Protein AF-A0ABD3ZS09-F1 (afdb_monomer)

Secondary structure (DSSP, 8-state):
--EEEEEETTEEEEEE-GGGHHHHHHHHHHHHHHHS--EEEEEE---TT-SEEEEEE-SSGGGTTEEEEEEE-TTSSEEEEEETTT---EEEEHHHHHHHHHTTSEEE--

Sequence (110 aa):
MKKIGLYLKGELMTAYEPESIKEAFDDAIAAYEETGLFHEVKEINNTDGMNSFKFEYMGKETFKGVVCEANRRGESDLFDITNNINDIGYIYCKNDIDKFIENGIWQPLV

Structure (mmCIF, N/CA/C/O backbone):
data_AF-A0ABD3ZS09-F1
#
_entry.id   AF-A0ABD3ZS09-F1
#
loop_
_atom_site.group_PDB
_atom_site.id
_atom_site.type_symbol
_atom_site.label_atom_id
_atom_site.label_alt_id
_atom_site.label_comp_id
_atom_site.label_asym_id
_atom_site.label_entity_id
_atom_site.label_seq_id
_atom_site.pdbx_PDB_ins_code
_atom_site.Cartn_x
_atom_site.Cartn_y
_atom_site.Cartn_z
_atom_site.occupancy
_atom_site.B_iso_or_equiv
_atom_site.auth_seq_id
_atom_site.auth_comp_id
_atom_site.auth_asym_id
_atom_site.auth_atom_id
_atom_site.pdbx_PDB_model_num
ATOM 1 N N . MET A 1 1 ? 9.700 9.243 -7.933 1.00 56.50 1 MET A N 1
ATOM 2 C CA . MET A 1 1 ? 9.927 10.329 -6.952 1.00 56.50 1 MET A CA 1
ATOM 3 C C . MET A 1 1 ? 9.200 9.945 -5.680 1.00 56.50 1 MET A C 1
ATOM 5 O O . MET A 1 1 ? 8.162 9.305 -5.790 1.00 56.50 1 MET A O 1
ATOM 9 N N . LYS A 1 2 ? 9.755 10.262 -4.510 1.00 74.12 2 LYS A N 1
ATOM 10 C CA . LYS A 1 2 ? 9.102 9.990 -3.222 1.00 74.12 2 LYS A CA 1
ATOM 11 C C . LYS A 1 2 ? 7.912 10.941 -3.086 1.00 74.12 2 LYS A C 1
ATOM 13 O O . LYS A 1 2 ? 8.129 12.133 -3.238 1.00 74.12 2 LYS A O 1
ATOM 18 N N . LYS A 1 3 ? 6.697 10.449 -2.848 1.00 80.75 3 LYS A N 1
ATOM 19 C CA . LYS A 1 3 ? 5.515 11.289 -2.570 1.00 80.75 3 LYS A CA 1
ATOM 20 C C . LYS A 1 3 ? 5.091 11.113 -1.119 1.00 80.75 3 LYS A C 1
ATOM 22 O O . LYS A 1 3 ? 5.442 10.111 -0.503 1.00 80.75 3 LYS A O 1
ATOM 27 N N . ILE A 1 4 ? 4.345 12.062 -0.570 1.00 86.19 4 ILE A N 1
ATOM 28 C CA . ILE A 1 4 ? 3.761 11.968 0.775 1.00 86.19 4 ILE A CA 1
ATOM 29 C C . ILE A 1 4 ? 2.257 11.751 0.629 1.00 86.19 4 ILE A C 1
ATOM 31 O O . ILE A 1 4 ? 1.623 12.395 -0.195 1.00 86.19 4 ILE A O 1
ATOM 35 N N . GLY A 1 5 ? 1.684 10.824 1.387 1.00 83.38 5 GLY A N 1
ATOM 36 C CA . GLY A 1 5 ? 0.260 10.513 1.364 1.00 83.38 5 GLY A CA 1
ATOM 37 C C . GLY A 1 5 ? -0.396 10.862 2.690 1.00 83.38 5 GLY A C 1
ATOM 38 O O . GLY A 1 5 ? 0.185 10.621 3.751 1.00 83.38 5 GLY A O 1
ATOM 39 N N . LEU A 1 6 ? -1.611 11.399 2.607 1.00 84.25 6 LEU A N 1
ATOM 40 C CA . LEU A 1 6 ? -2.533 11.547 3.727 1.00 84.25 6 LEU A CA 1
ATOM 41 C C . LEU A 1 6 ? -3.505 10.369 3.710 1.00 84.25 6 LEU A C 1
ATOM 43 O O . LEU A 1 6 ? -4.178 10.143 2.704 1.00 84.25 6 LEU A O 1
ATOM 47 N N . TYR A 1 7 ? -3.585 9.629 4.810 1.00 82.00 7 TYR A N 1
ATOM 48 C CA . TYR A 1 7 ? -4.367 8.404 4.912 1.00 82.00 7 TYR A CA 1
ATOM 49 C C . TYR A 1 7 ? -5.435 8.506 5.995 1.00 82.00 7 TYR A C 1
ATOM 51 O O . TYR A 1 7 ? -5.163 8.984 7.094 1.00 82.00 7 TYR A O 1
ATOM 59 N N . LEU A 1 8 ? -6.620 7.962 5.729 1.00 81.62 8 LEU A N 1
ATOM 60 C CA . LEU A 1 8 ? -7.661 7.740 6.729 1.00 81.62 8 LEU A CA 1
ATOM 61 C C . LEU A 1 8 ? -7.926 6.239 6.823 1.00 81.62 8 LEU A C 1
ATOM 63 O O . LEU A 1 8 ? -8.330 5.615 5.851 1.00 81.62 8 LEU A O 1
ATOM 67 N N . LYS A 1 9 ? -7.691 5.637 7.996 1.00 79.44 9 LYS A N 1
ATOM 68 C CA . LYS A 1 9 ? -7.897 4.189 8.224 1.00 79.44 9 LYS A CA 1
ATOM 69 C C . LYS A 1 9 ? -7.206 3.280 7.188 1.00 79.44 9 LYS A C 1
ATOM 71 O O . LYS A 1 9 ? -7.694 2.194 6.896 1.00 79.44 9 LYS A O 1
ATOM 76 N N . GLY A 1 10 ? -6.061 3.711 6.664 1.00 60.69 10 GLY A N 1
ATOM 77 C CA . GLY A 1 10 ? -5.293 2.968 5.662 1.00 60.69 10 GLY A CA 1
ATOM 78 C C . GLY A 1 10 ? -5.642 3.292 4.208 1.00 60.69 10 GLY A C 1
ATOM 79 O O . GLY A 1 10 ? -4.863 2.926 3.335 1.00 60.69 10 GLY A O 1
ATOM 80 N N . GLU A 1 11 ? -6.719 4.034 3.943 1.00 65.56 11 GLU A N 1
ATOM 81 C CA . GLU A 1 11 ? -7.077 4.494 2.596 1.00 65.56 11 GLU A CA 1
ATOM 82 C C . GLU A 1 11 ? -6.368 5.814 2.275 1.00 65.56 11 GLU A C 1
ATOM 84 O O . GLU A 1 11 ? -6.334 6.722 3.109 1.00 65.56 11 GLU A O 1
ATOM 89 N N . LEU A 1 12 ? -5.782 5.927 1.079 1.00 77.06 12 LEU A N 1
ATOM 90 C CA . LEU A 1 12 ? -5.125 7.150 0.613 1.00 77.06 12 LEU A CA 1
ATOM 91 C C . LEU A 1 12 ? -6.182 8.199 0.236 1.00 77.06 12 LEU A C 1
ATOM 93 O O . LEU A 1 12 ? -6.928 8.016 -0.722 1.00 77.06 12 LEU A O 1
ATOM 97 N N . MET A 1 13 ? -6.208 9.317 0.959 1.00 80.00 13 MET A N 1
ATOM 98 C CA . MET A 1 13 ? -7.146 10.420 0.730 1.00 80.00 13 MET A CA 1
ATOM 99 C C . MET A 1 13 ? -6.604 11.418 -0.290 1.00 80.00 13 MET A C 1
ATOM 101 O O . MET A 1 13 ? -7.333 11.881 -1.164 1.00 80.00 13 MET A O 1
ATOM 105 N N . THR A 1 14 ? -5.320 11.767 -0.169 1.00 82.88 14 THR A N 1
ATOM 106 C CA . THR A 1 14 ? -4.649 12.693 -1.085 1.00 82.88 14 THR A CA 1
ATOM 107 C C . THR A 1 14 ? -3.131 12.505 -1.054 1.00 82.88 14 THR A C 1
ATOM 109 O O . THR A 1 14 ? -2.585 11.928 -0.108 1.00 82.88 14 TH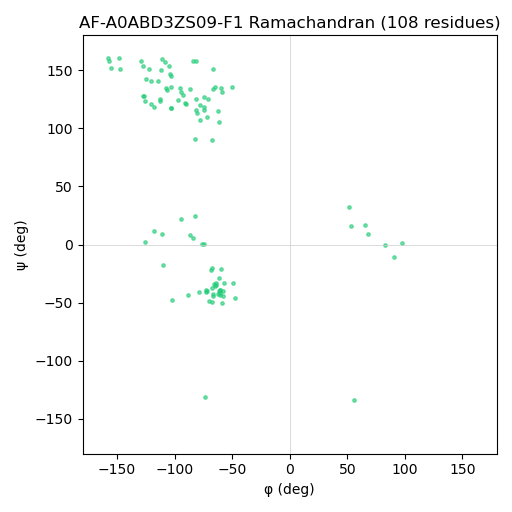R A O 1
ATOM 112 N N . ALA A 1 15 ? -2.445 12.986 -2.093 1.00 84.31 15 ALA A N 1
ATOM 113 C CA . ALA A 1 15 ? -0.998 12.879 -2.251 1.00 84.31 15 ALA A CA 1
ATOM 114 C C . ALA A 1 15 ? -0.349 14.252 -2.465 1.00 84.31 15 ALA A C 1
ATOM 116 O O . ALA A 1 15 ? -0.872 15.091 -3.194 1.00 84.31 15 ALA A O 1
ATOM 117 N N . TYR A 1 16 ? 0.831 14.428 -1.884 1.00 86.56 16 TYR A N 1
ATOM 118 C CA . TYR A 1 16 ? 1.632 15.643 -1.918 1.00 86.56 16 TYR A CA 1
ATOM 119 C C . TYR A 1 16 ? 3.007 15.345 -2.508 1.00 86.56 16 TYR A C 1
ATOM 121 O O . TYR A 1 16 ? 3.550 14.239 -2.372 1.00 86.56 16 TYR A O 1
ATOM 129 N N . GLU A 1 17 ? 3.592 16.362 -3.133 1.00 87.56 17 GLU A N 1
ATOM 130 C CA . GLU A 1 17 ? 5.014 16.348 -3.453 1.00 87.56 17 GLU A CA 1
ATOM 131 C C . GLU A 1 17 ? 5.842 16.392 -2.152 1.00 87.56 17 GLU A C 1
ATOM 133 O O . GLU A 1 17 ? 5.367 16.892 -1.126 1.00 87.56 17 GLU A O 1
ATOM 138 N N . PRO A 1 18 ? 7.060 15.826 -2.136 1.00 77.88 18 PRO A N 1
ATOM 139 C CA . PRO A 1 18 ? 7.835 15.667 -0.905 1.00 77.88 18 PRO A CA 1
ATOM 140 C C . PRO A 1 18 ? 8.183 16.999 -0.221 1.00 77.88 18 PRO A C 1
ATOM 142 O O . PRO A 1 18 ? 8.286 17.051 1.005 1.00 77.88 18 PRO A O 1
ATOM 145 N N . GLU A 1 19 ? 8.309 18.086 -0.980 1.00 85.94 19 GLU A N 1
ATOM 146 C CA . GLU A 1 19 ? 8.477 19.450 -0.469 1.00 85.94 19 GLU A CA 1
ATOM 147 C C . GLU A 1 19 ? 7.243 20.004 0.272 1.00 85.94 19 GLU A C 1
ATOM 149 O O . GLU A 1 19 ? 7.389 20.901 1.104 1.00 85.94 19 GLU A O 1
ATOM 154 N N . SER A 1 20 ? 6.056 19.437 0.040 1.00 89.00 20 SER A N 1
ATOM 155 C CA . SER A 1 20 ? 4.771 19.849 0.628 1.00 89.00 20 SER A CA 1
ATOM 156 C C . SER A 1 20 ? 4.403 19.062 1.894 1.00 89.00 20 SER A C 1
ATOM 158 O O . SER A 1 20 ? 3.242 19.023 2.295 1.00 89.00 20 SER A O 1
ATOM 160 N N . ILE A 1 21 ? 5.373 18.450 2.588 1.00 85.88 21 ILE A N 1
ATOM 161 C CA . ILE A 1 21 ? 5.101 17.668 3.811 1.00 85.88 21 ILE A CA 1
ATOM 162 C C . ILE A 1 21 ? 4.381 18.481 4.897 1.00 85.88 21 ILE A C 1
ATOM 164 O O . ILE A 1 21 ? 3.563 17.943 5.637 1.00 85.88 21 ILE A O 1
ATOM 168 N N . LYS A 1 22 ? 4.663 19.785 4.985 1.00 89.62 22 LYS A N 1
ATOM 169 C CA . LYS A 1 22 ? 3.994 20.672 5.938 1.00 89.62 22 LYS A CA 1
ATOM 170 C C . LYS A 1 22 ? 2.507 20.830 5.609 1.00 89.62 22 LYS A C 1
ATOM 172 O O . LYS A 1 22 ? 1.690 20.724 6.512 1.00 89.62 22 LYS A O 1
ATOM 177 N N . GLU A 1 23 ? 2.176 21.019 4.333 1.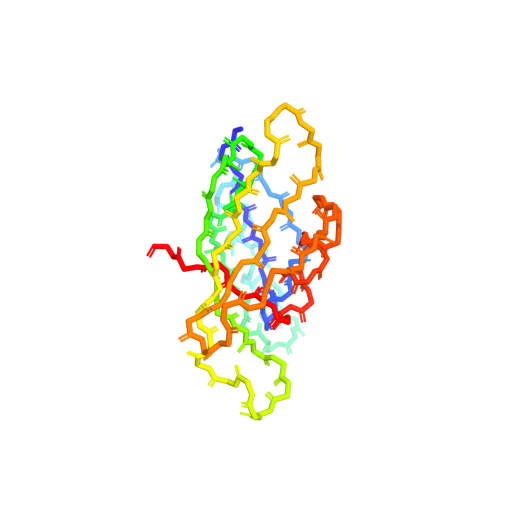00 91.19 23 GLU A N 1
ATOM 178 C CA . GLU A 1 23 ? 0.786 21.127 3.865 1.00 91.19 23 GLU A CA 1
ATOM 179 C C . GLU A 1 23 ? 0.012 19.841 4.179 1.00 91.19 23 GLU A C 1
ATOM 181 O O . GLU A 1 23 ? -1.107 19.902 4.674 1.00 91.19 23 GLU A O 1
ATOM 186 N N . ALA A 1 24 ? 0.650 18.676 4.020 1.00 87.75 24 ALA A N 1
ATOM 187 C CA . ALA A 1 24 ? 0.051 17.396 4.390 1.00 87.75 24 ALA A CA 1
ATOM 188 C C . ALA A 1 24 ? -0.299 17.295 5.887 1.00 87.75 24 ALA A C 1
ATOM 190 O O . ALA A 1 24 ? -1.334 16.732 6.243 1.00 87.75 24 ALA A O 1
ATOM 191 N N . PHE A 1 25 ? 0.549 17.830 6.775 1.00 86.31 25 PHE A N 1
ATOM 192 C CA . PHE A 1 25 ? 0.260 17.871 8.213 1.00 86.31 25 PHE A CA 1
ATOM 193 C C . PHE A 1 25 ? -0.824 18.890 8.566 1.00 86.31 25 PHE A C 1
ATOM 195 O O . PHE A 1 25 ? -1.668 18.591 9.410 1.00 86.31 25 PHE A O 1
ATOM 202 N N . ASP A 1 26 ? -0.820 20.058 7.926 1.00 93.19 26 ASP A N 1
ATOM 203 C CA . ASP A 1 26 ? -1.842 21.085 8.140 1.00 93.19 26 ASP A CA 1
ATOM 204 C C . ASP A 1 26 ? -3.234 20.551 7.730 1.00 93.19 26 ASP A C 1
ATOM 206 O O . ASP A 1 26 ? -4.194 20.673 8.495 1.00 93.19 26 ASP A O 1
ATOM 210 N N . ASP A 1 27 ? -3.326 19.842 6.601 1.00 91.12 27 ASP A N 1
ATOM 211 C CA . ASP A 1 27 ? -4.564 19.198 6.145 1.00 91.12 27 ASP A CA 1
ATOM 212 C C . ASP A 1 27 ? -4.999 18.041 7.060 1.00 91.12 27 ASP A C 1
ATOM 214 O O . ASP A 1 27 ? -6.190 17.876 7.331 1.00 91.12 27 ASP A O 1
ATOM 218 N N . ALA A 1 28 ? -4.055 17.257 7.597 1.00 88.12 28 ALA A N 1
ATOM 219 C CA . ALA A 1 28 ? -4.361 16.205 8.570 1.00 88.12 28 ALA A CA 1
ATOM 220 C C . ALA A 1 28 ? -4.991 16.768 9.855 1.00 88.12 28 ALA A C 1
ATOM 222 O O . ALA A 1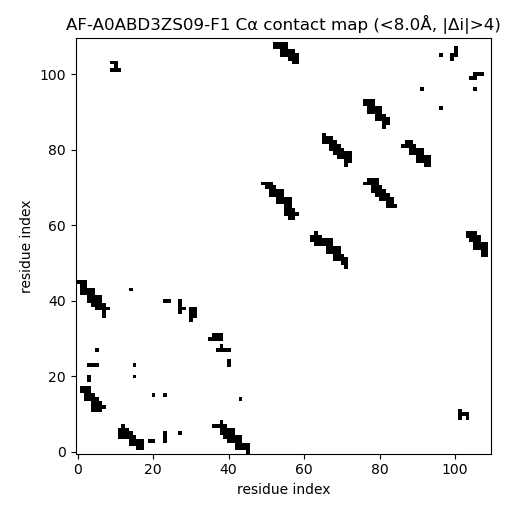 28 ? -5.921 16.173 10.407 1.00 88.12 28 ALA A O 1
ATOM 223 N N . ILE A 1 29 ? -4.486 17.914 10.328 1.00 91.62 29 ILE A N 1
ATOM 224 C CA . ILE A 1 29 ? -5.018 18.619 11.500 1.00 91.62 29 ILE A CA 1
ATOM 225 C C . ILE A 1 29 ? -6.414 19.158 11.192 1.00 91.62 29 ILE A C 1
ATOM 227 O O . ILE A 1 29 ? -7.339 18.891 11.957 1.00 91.62 29 ILE A O 1
ATOM 231 N N . ALA A 1 30 ? -6.587 19.846 10.060 1.00 92.81 30 ALA A N 1
ATOM 232 C CA . ALA A 1 30 ? -7.884 20.383 9.653 1.00 92.81 30 ALA A CA 1
ATOM 233 C C . ALA A 1 30 ? -8.946 19.274 9.535 1.00 92.81 30 ALA A C 1
ATOM 235 O O . ALA A 1 30 ? -10.052 19.401 10.062 1.00 92.81 30 ALA A O 1
ATOM 236 N N . ALA A 1 31 ? -8.588 18.140 8.929 1.00 87.00 31 ALA A N 1
ATOM 237 C CA . ALA A 1 31 ? -9.482 16.996 8.800 1.00 87.00 31 ALA A CA 1
ATOM 238 C C . ALA A 1 31 ? -9.845 16.378 10.163 1.00 87.00 31 ALA A C 1
ATOM 240 O O . ALA A 1 31 ? -10.984 15.948 10.361 1.00 87.00 31 ALA A O 1
ATOM 241 N N . TYR A 1 32 ? -8.917 16.353 11.127 1.00 85.75 32 TYR A N 1
ATOM 242 C CA . TYR A 1 32 ? -9.215 15.926 12.496 1.00 85.75 32 TYR A CA 1
ATOM 243 C C . TYR A 1 32 ? -10.170 16.892 13.208 1.00 85.75 32 TYR A C 1
ATOM 245 O O . TYR A 1 32 ? -11.104 16.439 13.867 1.00 85.75 32 TYR A O 1
ATOM 253 N N . GLU A 1 33 ? -9.982 18.203 13.060 1.00 92.38 33 GLU A N 1
ATOM 254 C CA . GLU A 1 33 ? -10.869 19.209 13.657 1.00 92.38 33 GLU A CA 1
ATOM 255 C C . GLU A 1 33 ? -12.299 19.136 13.095 1.00 92.38 33 GLU A C 1
ATOM 257 O O . GLU A 1 33 ? -13.260 19.332 13.839 1.00 92.38 33 GLU A O 1
ATOM 262 N N . GLU A 1 34 ? -12.453 18.799 11.811 1.00 92.44 34 GLU A N 1
ATOM 263 C CA . GLU A 1 34 ? -13.760 18.666 11.159 1.00 92.44 34 GLU A CA 1
ATOM 264 C C . GLU A 1 34 ? -14.460 17.335 11.480 1.00 92.44 34 GLU A C 1
ATOM 266 O O . GLU A 1 34 ? -15.672 17.294 11.700 1.00 92.44 34 GLU A O 1
ATOM 271 N N . THR A 1 35 ? -13.708 16.231 11.511 1.00 88.31 35 THR A N 1
ATOM 272 C CA . THR A 1 35 ? -14.287 14.874 11.534 1.00 88.31 35 THR A CA 1
ATOM 273 C C . THR A 1 35 ? -14.108 14.135 12.859 1.00 88.31 35 THR A C 1
ATOM 275 O O . THR A 1 35 ? -14.783 13.133 13.101 1.00 88.31 35 THR A O 1
ATOM 278 N N . GLY A 1 36 ? -13.180 14.576 13.711 1.00 88.44 36 GLY A N 1
ATOM 279 C CA . GLY A 1 36 ? -12.726 13.843 14.895 1.00 88.44 36 GLY A CA 1
ATOM 280 C C . GLY A 1 36 ? -11.933 12.568 14.580 1.00 88.44 36 GLY A C 1
ATOM 281 O O . GLY A 1 36 ? -11.666 11.775 15.486 1.00 88.44 36 GLY A O 1
ATOM 282 N N . LEU A 1 37 ? -11.574 12.328 13.313 1.00 82.69 37 LEU A N 1
ATOM 283 C CA . LEU A 1 37 ? -10.855 11.133 12.874 1.00 82.69 37 LEU A CA 1
ATOM 284 C C . LEU A 1 37 ? -9.377 11.437 12.633 1.00 82.69 37 LEU A C 1
ATOM 286 O O . LEU A 1 37 ? -9.015 12.431 12.006 1.00 82.69 37 LEU A O 1
ATOM 290 N N . PHE A 1 38 ? -8.512 10.553 13.123 1.00 84.06 38 PHE A N 1
ATOM 291 C CA . PHE A 1 38 ? -7.072 10.692 12.953 1.00 84.06 38 PHE A CA 1
ATOM 292 C C . PHE A 1 38 ? -6.657 10.346 11.520 1.00 84.06 38 PHE A C 1
ATOM 294 O O . PHE A 1 38 ? -6.972 9.257 11.031 1.00 84.06 38 PHE A O 1
ATOM 301 N N . HIS A 1 39 ? -5.931 11.263 10.883 1.00 86.12 39 HIS A N 1
ATOM 302 C CA . HIS A 1 39 ? -5.347 11.070 9.563 1.00 86.12 39 HIS A CA 1
ATOM 303 C C . HIS A 1 39 ? -3.831 10.880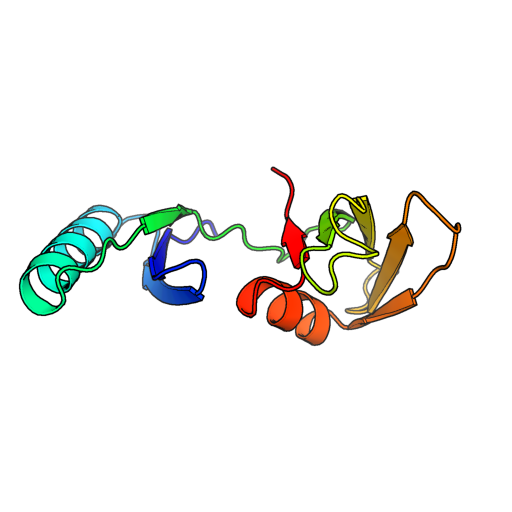 9.691 1.00 86.12 39 HIS A C 1
ATOM 305 O O . HIS A 1 39 ? -3.156 11.619 10.407 1.00 86.12 39 HIS A O 1
ATOM 311 N N . GLU A 1 40 ? -3.289 9.874 9.011 1.00 81.25 40 GLU A N 1
ATOM 312 C CA . GLU A 1 40 ? -1.859 9.567 9.008 1.00 81.25 40 GLU A CA 1
ATOM 313 C C . GLU A 1 40 ? -1.165 10.233 7.820 1.00 81.25 40 GLU A C 1
ATOM 315 O O . GLU A 1 40 ? -1.581 10.054 6.679 1.00 81.25 40 GLU A O 1
ATOM 320 N N . VAL A 1 41 ? -0.052 10.922 8.069 1.00 85.00 41 VAL A N 1
ATOM 321 C CA . VAL A 1 41 ? 0.837 11.436 7.018 1.00 85.00 41 VAL A CA 1
ATOM 322 C C . VAL A 1 41 ? 2.067 10.538 6.939 1.00 85.00 41 VAL A C 1
ATOM 324 O O . VAL A 1 41 ? 2.819 10.430 7.909 1.00 85.00 41 VAL A O 1
ATOM 327 N N . LYS A 1 42 ? 2.286 9.877 5.799 1.00 81.50 42 LYS A N 1
ATOM 328 C CA . LYS A 1 42 ? 3.446 8.991 5.583 1.00 81.50 42 LYS A CA 1
ATOM 329 C C . LYS A 1 42 ? 3.900 8.982 4.130 1.00 81.50 42 LYS A C 1
ATOM 331 O O . LYS A 1 42 ? 3.139 9.345 3.239 1.00 81.50 42 LYS A O 1
ATOM 336 N N . GLU A 1 43 ? 5.140 8.567 3.881 1.00 81.19 43 GLU A N 1
ATOM 337 C CA . GLU A 1 43 ? 5.653 8.406 2.516 1.00 81.19 43 GLU A CA 1
ATOM 338 C C . GLU A 1 43 ? 4.775 7.405 1.744 1.00 81.19 43 GLU A C 1
ATOM 340 O O . GLU A 1 43 ? 4.457 6.320 2.238 1.00 81.19 43 GLU A O 1
ATOM 345 N N . ILE A 1 44 ? 4.354 7.781 0.534 1.00 73.56 44 ILE A N 1
ATOM 346 C CA . ILE A 1 44 ? 3.775 6.840 -0.417 1.00 73.56 44 ILE A CA 1
ATOM 347 C C . ILE A 1 44 ? 4.933 5.981 -0.894 1.00 73.56 44 ILE A C 1
ATOM 349 O O . ILE A 1 44 ? 5.812 6.442 -1.629 1.00 73.56 44 ILE A O 1
ATOM 353 N N . ASN A 1 45 ? 4.919 4.722 -0.474 1.00 64.75 45 ASN A N 1
ATOM 354 C CA . ASN A 1 45 ? 5.795 3.714 -1.037 1.00 64.75 45 ASN A CA 1
ATOM 355 C C . ASN A 1 45 ? 5.353 3.476 -2.484 1.00 64.75 45 ASN A C 1
ATOM 357 O O . ASN A 1 45 ? 4.483 2.652 -2.758 1.00 64.75 45 ASN A O 1
ATOM 361 N N . ASN A 1 46 ? 5.928 4.240 -3.411 1.00 50.75 46 ASN A N 1
ATOM 362 C CA . ASN A 1 46 ? 5.766 3.996 -4.834 1.00 50.75 46 ASN A CA 1
ATOM 363 C C . ASN A 1 46 ? 6.370 2.619 -5.141 1.00 50.75 46 ASN A C 1
ATOM 365 O O . ASN A 1 46 ? 7.581 2.433 -5.045 1.00 50.75 46 ASN A O 1
ATOM 369 N N . THR A 1 47 ? 5.539 1.666 -5.554 1.00 52.47 47 THR A N 1
ATOM 370 C CA . THR A 1 47 ? 5.987 0.388 -6.133 1.00 52.47 47 THR A CA 1
ATOM 371 C C . THR A 1 47 ? 6.500 0.557 -7.571 1.00 52.47 47 THR A C 1
ATOM 373 O O . THR A 1 47 ? 6.928 -0.414 -8.198 1.00 52.47 47 THR A O 1
ATOM 376 N N . ASP A 1 48 ? 6.492 1.783 -8.109 1.00 43.84 48 ASP A N 1
ATOM 377 C CA . ASP A 1 48 ? 7.052 2.121 -9.418 1.00 43.84 48 ASP A CA 1
ATOM 378 C C . ASP A 1 48 ? 8.557 1.832 -9.461 1.00 43.84 48 ASP A C 1
ATOM 380 O O . ASP A 1 48 ? 9.375 2.557 -8.893 1.00 43.84 48 ASP A O 1
ATOM 384 N N . GLY A 1 49 ? 8.912 0.748 -10.155 1.00 52.56 49 GLY A N 1
ATOM 385 C CA . GLY A 1 49 ? 10.287 0.274 -10.315 1.00 52.56 49 GLY A CA 1
ATOM 386 C C . GLY A 1 49 ? 10.709 -0.842 -9.352 1.00 52.56 49 GLY A C 1
ATOM 387 O O . GLY A 1 49 ? 11.852 -1.292 -9.432 1.00 52.56 49 GLY A O 1
ATOM 388 N N . MET A 1 50 ? 9.828 -1.330 -8.470 1.00 60.72 50 MET A N 1
ATOM 389 C CA . MET A 1 50 ? 10.137 -2.502 -7.642 1.00 60.72 50 MET A CA 1
ATOM 390 C C . MET A 1 50 ? 9.992 -3.787 -8.462 1.00 60.72 50 MET A C 1
ATOM 392 O O . MET A 1 50 ? 8.888 -4.236 -8.764 1.00 60.72 50 MET A O 1
ATOM 396 N N . ASN A 1 51 ? 11.131 -4.396 -8.802 1.00 68.75 51 ASN A N 1
ATOM 397 C CA . ASN A 1 51 ? 11.177 -5.715 -9.440 1.00 68.75 51 ASN A CA 1
ATOM 398 C C . ASN A 1 51 ? 10.716 -6.835 -8.500 1.00 68.75 51 ASN A C 1
ATOM 400 O O . ASN A 1 51 ? 10.302 -7.887 -8.975 1.00 68.75 51 ASN A O 1
ATOM 404 N N . SER A 1 52 ? 10.766 -6.615 -7.186 1.00 74.31 52 SER A N 1
ATOM 405 C CA . SER A 1 52 ? 10.171 -7.514 -6.207 1.00 74.31 52 SER A CA 1
ATOM 406 C C . SER A 1 52 ? 9.819 -6.797 -4.907 1.00 74.31 52 SER A C 1
ATOM 408 O O . SER A 1 52 ? 10.444 -5.794 -4.554 1.00 74.31 52 SER A O 1
ATOM 410 N N . PHE A 1 53 ? 8.806 -7.298 -4.201 1.00 73.88 53 PHE A N 1
ATOM 411 C CA . PHE A 1 53 ? 8.444 -6.838 -2.859 1.00 73.88 53 PHE A CA 1
ATOM 412 C C . PHE A 1 53 ? 7.671 -7.916 -2.091 1.00 73.88 53 PHE A C 1
ATOM 414 O O . PHE A 1 53 ? 7.063 -8.810 -2.680 1.00 73.88 53 PHE A O 1
ATOM 421 N N . LYS A 1 54 ? 7.685 -7.823 -0.758 1.00 79.94 54 LYS A N 1
ATOM 422 C CA . LYS A 1 54 ? 6.908 -8.699 0.127 1.00 79.94 54 LYS A CA 1
ATOM 423 C C . LYS A 1 54 ? 5.693 -7.968 0.668 1.00 79.94 54 LYS A C 1
ATOM 425 O O . LYS A 1 54 ? 5.749 -6.765 0.913 1.00 79.94 54 LYS A O 1
ATOM 430 N N . PHE A 1 55 ? 4.607 -8.698 0.874 1.00 76.69 55 PHE A N 1
ATOM 431 C CA . PHE A 1 55 ? 3.377 -8.151 1.428 1.00 76.69 55 PHE A CA 1
ATOM 432 C C . PHE A 1 55 ? 2.634 -9.189 2.265 1.00 76.69 55 PHE A C 1
ATOM 434 O O . PHE A 1 55 ? 2.729 -10.389 2.011 1.00 76.69 55 PHE A O 1
ATOM 441 N N . GLU A 1 56 ? 1.894 -8.727 3.264 1.00 78.25 56 GLU A N 1
ATOM 442 C CA . GLU A 1 56 ? 1.035 -9.570 4.090 1.00 78.25 56 GLU A CA 1
ATOM 443 C C . GLU A 1 56 ? -0.403 -9.552 3.561 1.00 78.25 56 GLU A C 1
ATOM 445 O O . GLU A 1 56 ? -0.949 -8.493 3.239 1.00 78.25 56 GLU A O 1
ATOM 450 N N . TYR A 1 57 ? -1.025 -10.727 3.464 1.00 73.31 57 TYR A N 1
ATOM 451 C CA . TYR A 1 57 ? -2.442 -10.852 3.143 1.00 73.31 57 TYR A CA 1
ATOM 452 C C . TYR A 1 57 ? -3.302 -10.541 4.376 1.00 73.31 57 TYR A C 1
ATOM 454 O O . TYR A 1 57 ? -3.254 -11.248 5.382 1.00 73.31 57 TYR A O 1
ATOM 462 N N . MET A 1 58 ? -4.148 -9.520 4.264 1.00 70.38 58 MET A N 1
ATOM 463 C CA . MET A 1 58 ? -5.022 -9.012 5.329 1.00 70.38 58 MET A CA 1
ATOM 464 C C . MET A 1 58 ? -6.513 -9.283 5.069 1.00 70.38 58 MET A C 1
ATOM 466 O O . MET A 1 58 ? -7.369 -8.772 5.786 1.00 70.38 58 MET A O 1
ATOM 470 N N . GLY A 1 59 ? -6.842 -10.088 4.050 1.00 67.00 59 GLY A N 1
ATOM 471 C CA . GLY A 1 59 ? -8.220 -10.466 3.720 1.00 67.00 59 GLY A CA 1
ATOM 472 C C . GLY A 1 59 ? -8.836 -11.476 4.703 1.00 67.00 59 GLY A C 1
ATOM 473 O O . GLY A 1 59 ? -8.812 -11.297 5.916 1.00 67.00 59 GLY A O 1
ATOM 474 N N . LYS A 1 60 ? -9.449 -12.557 4.192 1.00 64.06 60 LYS A N 1
ATOM 475 C CA . LYS A 1 60 ? -10.088 -1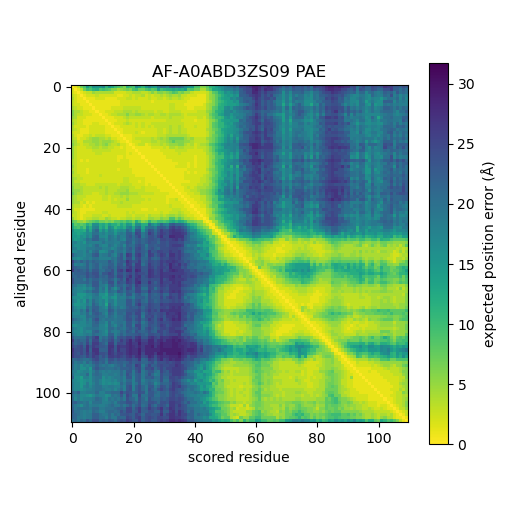3.592 5.036 1.00 64.06 60 LYS A CA 1
ATOM 476 C C . LYS A 1 60 ? -9.152 -14.079 6.154 1.00 64.06 60 LYS A C 1
ATOM 478 O O . LYS A 1 60 ? -8.010 -14.422 5.867 1.00 64.06 60 LYS A O 1
ATOM 483 N N . GLU A 1 61 ? -9.674 -14.219 7.381 1.00 66.50 61 GLU A N 1
ATOM 484 C CA . GLU A 1 61 ? -8.907 -14.639 8.575 1.00 66.50 61 GLU A CA 1
ATOM 485 C C . GLU A 1 61 ? -8.050 -15.892 8.358 1.00 66.50 61 GLU A C 1
ATOM 487 O O . GLU A 1 61 ? -6.955 -15.992 8.901 1.00 66.50 61 GLU A O 1
ATOM 492 N N . THR A 1 62 ? -8.510 -16.826 7.523 1.00 62.19 62 THR A N 1
ATOM 493 C CA . THR A 1 62 ? -7.788 -18.059 7.168 1.00 62.19 62 THR A CA 1
ATOM 494 C C . THR A 1 62 ? -6.420 -17.814 6.516 1.00 62.19 62 THR A C 1
ATOM 496 O O . THR A 1 62 ? -5.578 -18.704 6.523 1.00 6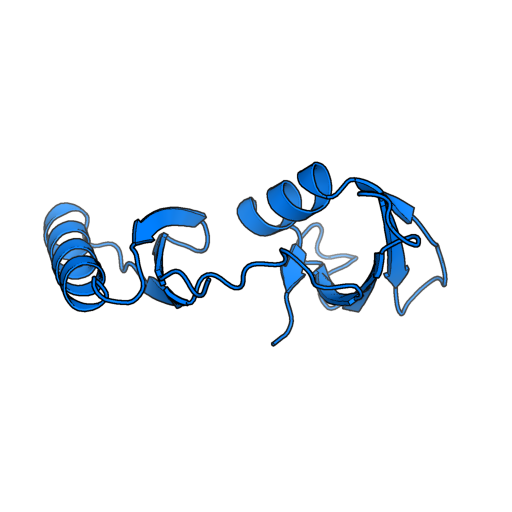2.19 62 THR A O 1
ATOM 499 N N . PHE A 1 63 ? -6.195 -16.627 5.955 1.00 63.09 63 PHE A N 1
ATOM 500 C CA . PHE A 1 63 ? -4.953 -16.233 5.289 1.00 63.09 63 PHE A CA 1
ATOM 501 C C . PHE A 1 63 ? -4.269 -15.042 5.978 1.00 63.09 63 PHE A C 1
ATOM 503 O O . PHE A 1 63 ? -3.339 -14.465 5.420 1.00 63.09 63 PHE A O 1
ATOM 510 N N . LYS A 1 64 ? -4.710 -14.663 7.183 1.00 66.44 64 LYS A N 1
ATOM 511 C CA . LYS A 1 64 ? -4.055 -13.622 7.982 1.00 66.44 64 LYS A CA 1
ATOM 512 C C . LYS A 1 64 ? -2.652 -14.085 8.388 1.00 66.44 64 LYS A C 1
ATOM 514 O O . LYS A 1 64 ? -2.491 -15.231 8.808 1.00 66.44 64 LYS A O 1
ATOM 519 N N . GLY A 1 65 ? -1.644 -13.222 8.273 1.00 67.25 65 GLY A N 1
ATOM 520 C CA . GLY A 1 65 ? -0.248 -13.600 8.534 1.00 67.25 65 GLY A CA 1
ATOM 521 C C . GLY A 1 65 ? 0.455 -14.287 7.363 1.00 67.25 65 GLY A C 1
ATOM 522 O O . GLY A 1 65 ? 1.626 -14.649 7.485 1.00 67.25 65 GLY A O 1
ATOM 523 N N . VAL A 1 66 ? -0.226 -14.489 6.228 1.00 78.50 66 VAL A N 1
ATOM 524 C CA . VAL A 1 66 ? 0.412 -15.038 5.027 1.00 78.50 66 VAL A CA 1
ATOM 525 C C . VAL A 1 66 ? 1.281 -13.966 4.401 1.00 78.50 66 VAL A C 1
ATOM 527 O O . VAL A 1 66 ? 0.776 -12.939 3.949 1.00 78.50 66 VAL A O 1
ATOM 530 N N . VAL A 1 67 ? 2.582 -14.241 4.341 1.00 81.44 67 VAL A N 1
ATOM 531 C CA . VAL A 1 67 ? 3.533 -13.398 3.624 1.00 81.44 67 VAL A CA 1
ATOM 532 C C . VAL A 1 67 ? 3.649 -13.918 2.204 1.00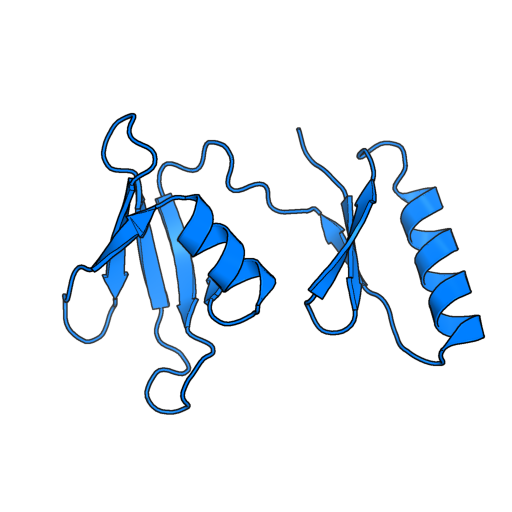 81.44 67 VAL A C 1
ATOM 534 O O . VAL A 1 67 ? 4.013 -15.074 1.963 1.00 81.44 67 VAL A O 1
ATOM 537 N N . CYS A 1 68 ? 3.339 -13.033 1.273 1.00 80.88 68 CYS A N 1
ATOM 538 C CA . CYS A 1 68 ? 3.495 -13.246 -0.144 1.00 80.88 68 CYS A CA 1
ATOM 539 C C . CYS A 1 68 ? 4.698 -12.463 -0.666 1.00 80.88 68 CYS A C 1
ATOM 541 O O . CYS A 1 68 ? 5.074 -11.419 -0.125 1.00 80.88 68 CYS A O 1
ATOM 543 N N . GLU A 1 69 ? 5.279 -12.958 -1.749 1.00 84.44 69 GLU A N 1
ATOM 544 C CA . GLU A 1 69 ? 6.341 -12.290 -2.483 1.00 84.44 69 GLU A CA 1
ATOM 545 C C . GLU A 1 69 ? 5.879 -12.051 -3.916 1.00 84.44 69 GLU A C 1
ATOM 547 O O . GLU A 1 69 ? 5.522 -12.990 -4.624 1.00 84.44 69 GLU A O 1
ATOM 552 N N . ALA A 1 70 ? 5.859 -10.785 -4.324 1.00 82.50 70 ALA A N 1
ATOM 553 C CA . ALA A 1 70 ? 5.617 -10.378 -5.695 1.00 82.50 70 ALA A CA 1
ATOM 5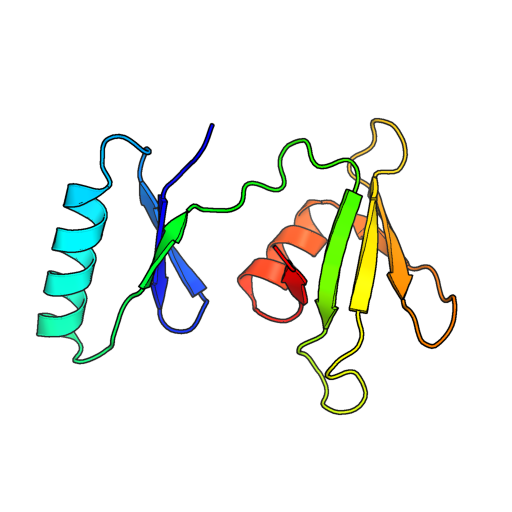54 C C . ALA A 1 70 ? 6.947 -10.224 -6.422 1.00 82.50 70 ALA A C 1
ATOM 556 O O . ALA A 1 70 ? 7.813 -9.488 -5.956 1.00 82.50 70 ALA A O 1
ATOM 557 N N . ASN A 1 71 ? 7.077 -10.849 -7.587 1.00 84.62 71 ASN A N 1
ATOM 558 C CA . ASN A 1 71 ? 8.230 -10.729 -8.469 1.00 84.62 71 ASN A CA 1
ATOM 559 C C . ASN A 1 71 ? 7.770 -10.309 -9.865 1.00 84.62 71 ASN A C 1
ATOM 561 O O . ASN A 1 71 ? 6.942 -10.977 -10.479 1.00 84.62 71 ASN A O 1
ATOM 565 N N . ARG A 1 72 ? 8.295 -9.199 -10.382 1.00 83.81 72 ARG A N 1
ATOM 566 C CA . ARG A 1 72 ? 7.960 -8.701 -11.717 1.00 83.81 72 ARG A CA 1
ATOM 567 C C . ARG A 1 72 ? 8.478 -9.669 -12.776 1.00 83.81 72 ARG A C 1
ATOM 569 O O . ARG A 1 72 ? 9.635 -10.092 -12.751 1.00 83.81 72 ARG A O 1
ATOM 576 N N . ARG A 1 73 ? 7.633 -9.995 -13.750 1.00 80.44 73 ARG A N 1
ATOM 577 C CA . ARG A 1 73 ? 7.997 -10.879 -14.853 1.00 80.44 73 ARG A CA 1
ATOM 578 C C . ARG A 1 73 ? 8.739 -10.095 -15.933 1.00 80.44 73 ARG A C 1
ATOM 580 O O . ARG A 1 73 ? 8.127 -9.555 -16.858 1.00 80.44 73 ARG A O 1
ATOM 587 N N . GLY A 1 74 ? 10.066 -10.058 -15.823 1.00 79.62 74 GLY A N 1
ATOM 588 C CA . GLY A 1 74 ? 10.926 -9.303 -16.739 1.00 79.62 74 GLY A CA 1
ATOM 589 C C . GLY A 1 74 ? 10.525 -7.827 -16.793 1.00 79.62 74 GLY A C 1
ATOM 590 O O . GLY A 1 74 ? 10.238 -7.225 -15.765 1.00 79.62 74 GLY A O 1
ATOM 591 N N . GLU A 1 75 ? 10.437 -7.269 -18.000 1.00 75.25 75 GLU A N 1
ATOM 592 C CA . GLU A 1 75 ? 10.013 -5.877 -18.231 1.00 75.25 75 GLU A CA 1
ATOM 593 C C . GLU A 1 75 ? 8.482 -5.708 -18.343 1.00 75.25 75 GLU A C 1
ATOM 595 O O . GLU A 1 75 ? 8.003 -4.642 -18.723 1.00 75.25 75 GLU A O 1
ATOM 600 N N . SER A 1 76 ? 7.691 -6.755 -18.070 1.00 76.19 76 SER A N 1
ATOM 601 C CA . SER A 1 76 ? 6.225 -6.683 -18.168 1.00 76.19 76 SER A CA 1
ATOM 602 C C . SER A 1 76 ? 5.582 -6.117 -16.902 1.00 76.19 76 SER A C 1
ATOM 604 O O . SER A 1 76 ? 6.138 -6.216 -15.813 1.00 76.19 76 SER A O 1
ATOM 606 N N . ASP A 1 77 ? 4.361 -5.596 -17.010 1.00 73.81 77 ASP A N 1
ATOM 607 C CA . ASP A 1 77 ? 3.568 -5.150 -15.851 1.00 73.81 77 ASP A CA 1
ATOM 608 C C . ASP A 1 77 ? 2.829 -6.302 -15.153 1.00 73.81 77 ASP A C 1
ATOM 610 O O . ASP A 1 77 ? 1.797 -6.101 -14.512 1.00 73.81 77 ASP A O 1
ATOM 614 N N . LEU A 1 78 ? 3.343 -7.525 -15.302 1.00 80.81 78 LEU A N 1
ATOM 615 C CA . LEU A 1 78 ? 2.850 -8.720 -14.635 1.00 80.81 78 LEU A CA 1
ATOM 616 C C . LEU A 1 78 ? 3.774 -9.092 -13.482 1.00 80.81 78 LEU A C 1
ATOM 618 O O . LEU A 1 78 ? 4.995 -8.969 -13.581 1.00 80.81 78 LEU A O 1
ATOM 622 N N . PHE A 1 79 ? 3.179 -9.607 -12.416 1.00 84.62 79 PHE A N 1
ATOM 623 C CA . PHE A 1 79 ? 3.877 -10.034 -11.216 1.00 84.62 79 PHE A CA 1
ATOM 624 C C . PHE A 1 79 ? 3.491 -11.466 -10.866 1.00 84.62 79 PHE A C 1
ATOM 626 O O . PHE A 1 79 ? 2.309 -11.793 -10.760 1.00 84.62 79 PHE A O 1
ATOM 633 N N . ASP A 1 80 ? 4.511 -12.294 -10.678 1.00 83.38 80 ASP A N 1
ATOM 634 C CA . ASP A 1 80 ? 4.425 -13.631 -10.117 1.00 83.38 80 ASP A CA 1
ATOM 635 C C . ASP A 1 80 ? 4.375 -13.517 -8.587 1.00 83.38 80 ASP A C 1
ATOM 637 O O . ASP A 1 80 ? 5.313 -13.031 -7.957 1.00 83.38 80 ASP A O 1
ATOM 641 N N . ILE A 1 81 ? 3.255 -13.932 -7.998 1.00 82.81 81 ILE A N 1
ATOM 642 C CA . ILE A 1 81 ? 3.003 -13.910 -6.559 1.00 82.81 81 ILE A CA 1
ATOM 643 C C . ILE A 1 81 ? 3.155 -15.315 -5.999 1.00 82.81 81 ILE A C 1
ATOM 645 O O . ILE A 1 81 ? 2.348 -16.184 -6.326 1.00 82.81 81 ILE A O 1
ATOM 649 N N . THR A 1 82 ? 4.114 -15.523 -5.105 1.00 82.94 82 THR A N 1
ATOM 650 C CA . THR A 1 82 ? 4.249 -16.759 -4.322 1.00 82.94 82 THR A CA 1
ATOM 651 C C . THR A 1 82 ? 3.875 -16.507 -2.864 1.00 82.94 82 THR A C 1
ATOM 653 O O . THR A 1 82 ? 3.910 -15.371 -2.396 1.00 82.94 82 THR A O 1
ATOM 656 N N . ASN A 1 83 ? 3.483 -17.551 -2.131 1.00 77.38 83 ASN A N 1
ATOM 657 C CA . ASN A 1 83 ? 3.229 -17.466 -0.692 1.00 77.38 83 ASN A CA 1
ATOM 658 C C . ASN A 1 83 ? 3.975 -18.564 0.067 1.00 77.38 83 ASN A C 1
ATOM 660 O O . ASN A 1 83 ? 4.314 -19.607 -0.487 1.00 77.38 83 ASN A O 1
ATOM 664 N N . ASN A 1 84 ? 4.193 -18.331 1.358 1.00 69.50 84 ASN A N 1
ATOM 665 C CA . ASN A 1 84 ? 4.930 -19.234 2.240 1.00 69.50 84 ASN A CA 1
ATOM 666 C C . ASN A 1 84 ? 4.153 -20.489 2.691 1.00 69.50 84 ASN A C 1
ATOM 668 O O . ASN A 1 84 ? 4.701 -21.274 3.462 1.00 69.50 84 ASN A O 1
ATOM 672 N N . ILE A 1 85 ? 2.896 -20.673 2.264 1.00 68.38 85 ILE A N 1
ATOM 673 C CA . ILE A 1 85 ? 2.044 -21.782 2.725 1.00 68.38 85 ILE A CA 1
ATOM 674 C C . ILE A 1 85 ? 1.947 -22.903 1.691 1.00 68.38 85 ILE A C 1
ATOM 676 O O . ILE A 1 85 ? 2.085 -24.066 2.055 1.00 68.38 85 ILE A O 1
ATOM 680 N N . ASN A 1 86 ? 1.685 -22.579 0.423 1.00 59.75 86 ASN A N 1
ATOM 681 C CA . ASN A 1 86 ? 1.290 -23.584 -0.566 1.00 59.75 86 ASN A CA 1
ATOM 682 C C . ASN A 1 86 ? 2.147 -23.610 -1.840 1.00 59.75 86 ASN A C 1
ATOM 684 O O . ASN A 1 86 ? 1.818 -24.380 -2.735 1.00 59.75 86 ASN A O 1
ATOM 688 N N . ASP A 1 87 ? 3.200 -22.795 -1.972 1.00 57.19 87 ASP A N 1
ATOM 689 C CA . ASP A 1 87 ? 3.985 -22.676 -3.223 1.00 57.19 87 ASP A CA 1
ATOM 690 C C . ASP A 1 87 ? 3.108 -22.373 -4.467 1.00 57.19 87 ASP A C 1
ATOM 692 O O . ASP A 1 87 ? 3.518 -22.531 -5.618 1.00 57.19 87 ASP A O 1
ATOM 696 N N . ILE A 1 88 ? 1.861 -21.928 -4.249 1.00 57.59 88 ILE A N 1
ATOM 697 C CA . ILE A 1 88 ? 0.911 -21.615 -5.315 1.00 57.59 88 ILE A CA 1
ATOM 698 C C . ILE A 1 88 ? 1.258 -20.229 -5.847 1.00 57.59 88 ILE A C 1
ATOM 700 O O . ILE A 1 88 ? 1.093 -19.228 -5.147 1.00 57.59 88 ILE A O 1
ATOM 704 N N . GLY A 1 89 ? 1.715 -20.206 -7.099 1.00 66.12 89 GLY A N 1
ATOM 705 C CA . GLY A 1 89 ? 1.964 -19.000 -7.874 1.00 66.12 89 GLY A CA 1
ATOM 706 C C . GLY A 1 89 ? 0.682 -18.441 -8.495 1.00 66.12 89 GLY A C 1
ATOM 707 O O . GLY A 1 89 ? 0.004 -19.149 -9.240 1.00 66.12 89 GLY A O 1
ATOM 708 N N . TYR A 1 90 ? 0.365 -17.173 -8.239 1.00 74.94 90 TYR A N 1
ATOM 709 C CA . TYR A 1 90 ? -0.661 -16.423 -8.975 1.00 74.94 90 TYR A CA 1
ATOM 710 C C . TYR A 1 90 ? -0.006 -15.324 -9.811 1.00 74.94 90 TYR A C 1
ATOM 712 O O . TYR A 1 90 ? 1.022 -14.787 -9.415 1.00 74.94 90 TYR A O 1
ATOM 720 N N . ILE A 1 91 ? -0.609 -14.961 -10.943 1.00 79.69 91 ILE A N 1
ATOM 721 C CA . ILE A 1 91 ? -0.118 -13.869 -11.794 1.00 79.69 91 ILE A CA 1
ATOM 722 C C . ILE A 1 91 ? -1.133 -12.733 -11.757 1.00 79.69 91 ILE A C 1
ATOM 724 O O . ILE A 1 91 ? -2.298 -12.951 -12.087 1.00 79.69 91 ILE A O 1
ATOM 728 N N . TYR A 1 92 ? -0.682 -11.532 -11.405 1.00 80.50 92 TYR A N 1
ATOM 729 C CA . TYR A 1 92 ? -1.507 -10.322 -11.389 1.00 80.50 92 TYR A CA 1
ATOM 730 C C . TYR A 1 92 ? -0.849 -9.207 -12.189 1.00 80.50 92 TYR A C 1
ATOM 732 O O . TYR A 1 92 ? 0.375 -9.176 -12.326 1.00 80.50 92 TYR A O 1
ATOM 740 N N . CYS A 1 93 ? -1.650 -8.280 -12.716 1.00 82.62 93 CYS A N 1
ATOM 741 C CA . CYS A 1 93 ? -1.089 -7.057 -13.274 1.00 82.62 93 CYS A CA 1
ATOM 742 C C . CYS A 1 93 ? -0.782 -6.039 -12.164 1.00 82.62 93 CYS A C 1
ATOM 744 O O . CYS A 1 93 ? -1.375 -6.083 -11.084 1.00 82.62 93 CYS A O 1
ATOM 746 N N . LYS A 1 94 ? 0.122 -5.097 -12.449 1.00 78.81 94 LYS A N 1
ATOM 747 C CA . LYS A 1 94 ? 0.481 -3.971 -11.568 1.00 78.81 94 LYS A CA 1
ATOM 748 C C . LYS A 1 94 ? -0.760 -3.265 -11.006 1.00 78.81 94 LYS A C 1
ATOM 750 O O . LYS A 1 94 ? -0.858 -3.067 -9.802 1.00 78.81 94 LYS A O 1
ATOM 755 N N . ASN A 1 95 ? -1.745 -2.991 -11.863 1.00 78.88 95 ASN A N 1
ATOM 756 C CA . ASN A 1 95 ? -2.977 -2.308 -11.465 1.00 78.88 95 ASN A CA 1
ATOM 757 C C . ASN A 1 95 ? -3.818 -3.108 -10.460 1.00 78.88 95 ASN A C 1
ATOM 759 O O . ASN A 1 95 ? -4.503 -2.510 -9.637 1.00 78.88 95 ASN A O 1
ATOM 763 N N . ASP A 1 96 ? -3.816 -4.441 -10.529 1.00 79.00 96 ASP A N 1
ATOM 764 C CA . ASP A 1 96 ? -4.555 -5.266 -9.566 1.00 79.00 96 ASP A CA 1
ATOM 765 C C . ASP A 1 96 ? -3.855 -5.261 -8.207 1.00 79.00 96 ASP A C 1
ATOM 767 O O . ASP A 1 96 ? -4.507 -5.127 -7.176 1.00 79.00 96 ASP A O 1
ATOM 771 N N . ILE A 1 97 ? -2.522 -5.342 -8.216 1.00 77.94 97 ILE A N 1
ATOM 772 C CA . ILE A 1 97 ? -1.692 -5.240 -7.013 1.00 77.94 97 ILE A CA 1
ATOM 773 C C . ILE A 1 97 ? -1.916 -3.905 -6.314 1.00 77.94 97 ILE A C 1
ATOM 775 O O . ILE A 1 97 ? -2.184 -3.889 -5.114 1.00 77.94 97 ILE A O 1
ATOM 779 N N . ASP A 1 98 ? -1.839 -2.805 -7.061 1.00 75.62 98 ASP A N 1
ATOM 780 C CA . ASP A 1 98 ? -2.008 -1.466 -6.504 1.00 75.62 98 ASP A CA 1
ATOM 781 C C . ASP A 1 98 ? -3.404 -1.319 -5.887 1.00 75.62 98 ASP A C 1
ATOM 783 O O . ASP A 1 98 ? -3.523 -0.907 -4.737 1.00 75.62 98 ASP A O 1
ATOM 787 N N . LYS A 1 99 ? -4.453 -1.813 -6.562 1.00 73.69 99 LYS A N 1
ATOM 788 C CA . LYS A 1 99 ? -5.809 -1.862 -5.994 1.00 73.69 99 LYS A CA 1
ATOM 789 C C . LYS A 1 99 ? -5.896 -2.710 -4.729 1.00 73.69 99 LYS A C 1
ATOM 791 O O . LYS A 1 99 ? -6.621 -2.347 -3.808 1.00 73.69 99 LYS A O 1
ATOM 796 N N . PHE A 1 100 ? -5.240 -3.868 -4.667 1.00 74.38 100 PHE A N 1
ATOM 797 C CA . PHE A 1 100 ? -5.271 -4.696 -3.457 1.00 74.38 100 PHE A CA 1
ATOM 798 C C . PHE A 1 100 ? -4.579 -4.012 -2.282 1.00 74.38 100 PHE A C 1
ATOM 800 O O . PHE A 1 100 ? -5.033 -4.169 -1.148 1.00 74.38 100 PHE A O 1
ATOM 807 N N . ILE A 1 101 ? -3.532 -3.238 -2.561 1.00 71.50 101 ILE A N 1
ATOM 808 C CA . ILE A 1 101 ? -2.836 -2.432 -1.563 1.00 71.50 101 ILE A CA 1
ATOM 809 C C . ILE A 1 101 ? -3.705 -1.261 -1.103 1.00 71.50 101 ILE A C 1
ATOM 811 O O . ILE A 1 101 ? -3.902 -1.092 0.098 1.00 71.50 101 ILE A O 1
ATOM 815 N N . GLU A 1 102 ? -4.292 -0.513 -2.036 1.00 71.44 102 GLU A N 1
ATOM 816 C CA . GLU A 1 102 ? -5.202 0.604 -1.749 1.00 71.44 102 GLU A CA 1
ATOM 817 C C . GLU A 1 102 ? -6.415 0.172 -0.916 1.00 71.44 102 GLU A C 1
ATOM 819 O O . GLU A 1 102 ? -6.812 0.876 0.007 1.00 71.44 102 GLU A O 1
ATOM 824 N N . ASN A 1 103 ? -6.977 -1.007 -1.199 1.00 66.88 103 ASN A N 1
ATOM 825 C CA . ASN A 1 103 ? -8.126 -1.552 -0.467 1.00 66.88 103 ASN A CA 1
ATOM 826 C C . ASN A 1 103 ? -7.737 -2.292 0.828 1.00 66.88 103 ASN A C 1
ATOM 828 O O . ASN A 1 103 ? -8.587 -2.939 1.442 1.00 66.88 103 ASN A O 1
ATOM 832 N N . GLY A 1 104 ? -6.458 -2.282 1.219 1.00 64.44 104 GLY A N 1
ATOM 833 C CA . GLY A 1 104 ? -5.980 -2.943 2.437 1.00 64.44 104 GLY A CA 1
ATOM 834 C C . GLY A 1 104 ? -6.112 -4.469 2.427 1.00 64.44 104 GLY A C 1
ATOM 835 O O . GLY A 1 104 ? -6.045 -5.100 3.478 1.00 64.44 104 GLY A O 1
ATOM 836 N N . ILE A 1 105 ? -6.302 -5.084 1.256 1.00 74.25 105 ILE A N 1
ATOM 837 C CA . ILE A 1 105 ? -6.334 -6.543 1.113 1.00 74.25 105 ILE A CA 1
ATOM 838 C C . ILE A 1 105 ? -4.916 -7.088 1.285 1.00 74.25 105 ILE A C 1
ATOM 840 O O . ILE A 1 105 ? -4.752 -8.118 1.938 1.00 74.25 105 ILE A O 1
ATOM 844 N N . TRP A 1 106 ? -3.909 -6.395 0.736 1.00 76.50 106 TRP A N 1
ATOM 845 C CA . TRP A 1 106 ? -2.481 -6.731 0.801 1.00 76.50 106 TRP A CA 1
ATOM 846 C C . TRP A 1 106 ? -1.672 -5.539 1.317 1.00 76.50 106 TRP A C 1
ATOM 848 O O . TRP A 1 106 ? -1.766 -4.464 0.745 1.00 76.50 106 TRP A O 1
ATOM 858 N N . GLN A 1 107 ? -0.836 -5.701 2.342 1.00 68.94 107 GLN A N 1
ATOM 859 C CA . GLN A 1 107 ? -0.015 -4.595 2.856 1.00 68.94 107 GLN A CA 1
ATOM 860 C C . GLN A 1 107 ? 1.480 -4.842 2.601 1.00 68.94 107 GLN A C 1
ATOM 862 O O . GLN A 1 107 ? 1.993 -5.865 3.059 1.00 68.94 107 GLN A O 1
ATOM 867 N N . PRO A 1 108 ? 2.206 -3.937 1.911 1.00 66.56 108 PRO A N 1
ATOM 868 C CA . PRO A 1 108 ? 3.650 -4.059 1.725 1.00 66.56 108 PRO A CA 1
ATOM 869 C C . PRO A 1 108 ? 4.387 -4.082 3.067 1.00 66.56 108 PRO A C 1
ATOM 871 O O . PRO A 1 108 ? 4.114 -3.261 3.946 1.00 66.56 108 PRO A O 1
ATOM 874 N N . LEU A 1 109 ? 5.340 -5.002 3.207 1.00 62.84 109 LEU A N 1
ATOM 875 C CA . LEU A 1 109 ? 6.259 -5.053 4.341 1.00 62.84 109 LEU A CA 1
ATOM 876 C C . LEU A 1 109 ? 7.496 -4.213 3.985 1.00 62.84 109 LEU A C 1
ATOM 878 O O . LEU A 1 109 ? 8.133 -4.476 2.963 1.00 62.84 109 LEU A O 1
ATOM 882 N N . VAL A 1 110 ? 7.784 -3.188 4.795 1.00 56.62 110 VAL A N 1
ATOM 883 C CA . VAL A 1 110 ? 8.952 -2.291 4.656 1.00 56.62 110 VAL A CA 1
ATOM 884 C C . VAL A 1 110 ? 10.177 -2.903 5.325 1.00 56.62 110 VAL A C 1
ATOM 886 O O . VAL A 1 110 ? 10.016 -3.433 6.448 1.00 56.62 110 VAL A O 1
#

Foldseek 3Di:
DKWKFKDFPQATPDIGRPVCLVVSVVVQVVCCVVPVGGIDIGIDPPCVPVQKFKKQFPPDPVRGPWIWMWGHDPPAQKTWIATPPDRDTDIDGVVVVVVCSNVVRIPTDD

Mean predicted aligned error: 12.62 Å

Organism: NCBI:txid135461

pLDDT: mean 76.53, std 10.44, range [43.84, 93.19]

Radius of gyration: 15.96 Å; Cα contacts (8 Å, |Δi|>4): 196; chains: 1; bounding box: 26×45×33 Å

Nearest PD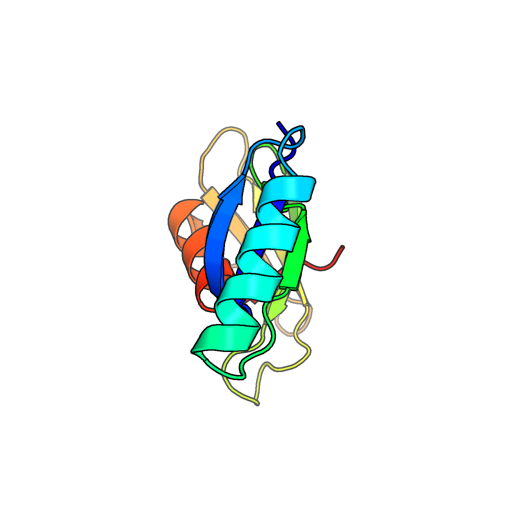B structures (foldseek):
  7ner-assembly1_A  TM=4.890E-01  e=6.443E-01  Gallus gallus
  8otz-assembly1_AV  TM=6.384E-01  e=5.307E+00  Bos taurus
  6f3f-assembly1_A  TM=5.260E-01  e=5.307E+00  Mus musculus
  7rro-assembly1_5  TM=6.358E-01  e=9.384E+00  Bos taurus

Solvent-accessible surface area (backbone atoms only — not comparable to full-atom values): 6196 Å² total; per-residue (Å²): 130,72,31,31,27,34,23,50,93,74,33,78,75,50,79,37,58,59,91,40,54,64,59,49,51,53,51,30,50,51,46,23,76,75,66,75,47,77,46,47,74,44,73,43,83,70,64,82,85,55,58,56,54,43,29,35,33,58,57,65,75,95,43,51,83,39,50,29,39,38,34,41,51,76,96,46,65,36,27,46,30,36,38,84,84,74,73,58,70,46,79,42,42,54,71,56,52,52,49,32,37,54,70,52,36,31,44,76,64,130